Protein AF-A0A8S2Q345-F1 (afdb_monomer_lite)

Structure (mmCIF, N/CA/C/O backbone):
data_AF-A0A8S2Q345-F1
#
_entry.id   AF-A0A8S2Q345-F1
#
loop_
_atom_site.group_PDB
_atom_site.id
_atom_site.type_symbol
_atom_site.label_atom_id
_atom_site.label_alt_id
_atom_site.label_comp_id
_atom_site.label_asym_id
_atom_site.label_entity_id
_atom_site.label_seq_id
_atom_site.pdbx_PDB_ins_code
_atom_site.Cartn_x
_atom_site.Cartn_y
_atom_site.Cartn_z
_atom_site.occupancy
_atom_site.B_iso_or_equiv
_atom_site.auth_seq_id
_atom_site.auth_comp_id
_atom_site.auth_asym_id
_atom_site.auth_atom_id
_atom_site.pdbx_PDB_model_num
ATOM 1 N N . MET A 1 1 ? 18.196 3.089 -25.393 1.00 48.41 1 MET A N 1
ATOM 2 C CA . MET A 1 1 ? 18.428 4.141 -24.377 1.00 48.41 1 MET A CA 1
ATOM 3 C C . MET A 1 1 ? 17.079 4.518 -23.788 1.00 48.41 1 MET A C 1
ATOM 5 O O . MET A 1 1 ? 16.189 4.825 -24.569 1.00 48.41 1 MET A O 1
ATOM 9 N N . SER A 1 2 ? 16.889 4.420 -22.468 1.00 67.75 2 SER A N 1
ATOM 10 C CA . SER A 1 2 ? 15.660 4.901 -21.815 1.00 67.75 2 SER A CA 1
ATOM 11 C C . SER A 1 2 ? 15.593 6.424 -21.907 1.00 67.75 2 SER A C 1
ATOM 13 O O . SER A 1 2 ? 16.617 7.085 -21.716 1.00 67.75 2 SER A O 1
ATOM 15 N N . SER A 1 3 ? 14.420 6.986 -22.181 1.00 83.62 3 SER A N 1
ATOM 16 C CA . SER A 1 3 ? 14.231 8.439 -22.203 1.00 83.62 3 SER A CA 1
ATOM 17 C C . SER A 1 3 ? 14.376 9.041 -20.796 1.00 83.62 3 SER A C 1
ATOM 19 O O . SER A 1 3 ? 14.267 8.339 -19.788 1.00 83.62 3 SER A O 1
ATOM 21 N N . SER A 1 4 ? 14.610 10.351 -20.690 1.00 86.94 4 SER A N 1
ATOM 22 C CA . SER A 1 4 ? 14.642 11.038 -19.387 1.00 86.94 4 SER A CA 1
ATOM 23 C C . SER A 1 4 ? 13.317 10.888 -18.623 1.00 86.94 4 SER A C 1
ATOM 25 O O . SER A 1 4 ? 13.321 10.725 -17.402 1.00 86.94 4 SER A O 1
ATOM 27 N N . SER A 1 5 ? 12.188 10.858 -19.339 1.00 88.50 5 SER A N 1
ATOM 28 C CA . SER A 1 5 ? 10.863 10.569 -18.783 1.00 88.50 5 SER A CA 1
ATOM 29 C C . SER A 1 5 ? 10.757 9.164 -18.193 1.00 88.50 5 SER A C 1
ATOM 31 O O . SER A 1 5 ? 10.197 9.015 -17.108 1.00 88.50 5 SER A O 1
ATOM 33 N N . ASP A 1 6 ? 11.344 8.155 -18.841 1.00 90.44 6 ASP A N 1
ATOM 34 C CA . ASP A 1 6 ? 11.311 6.766 -18.363 1.00 90.44 6 ASP A CA 1
ATOM 35 C C . ASP A 1 6 ? 12.030 6.626 -17.014 1.00 90.44 6 ASP A C 1
ATOM 37 O O . ASP A 1 6 ? 11.529 6.004 -16.074 1.00 90.44 6 ASP A O 1
ATOM 41 N N . VAL A 1 7 ? 13.193 7.272 -16.888 1.00 92.00 7 VAL A N 1
ATOM 42 C CA . VAL A 1 7 ? 13.970 7.294 -15.640 1.00 92.00 7 VAL A CA 1
ATOM 43 C C . VAL A 1 7 ? 13.204 8.016 -14.529 1.00 92.00 7 VAL A C 1
ATOM 45 O O . VAL A 1 7 ? 13.200 7.560 -13.383 1.00 92.00 7 VAL A O 1
ATOM 48 N N . ASN A 1 8 ? 12.526 9.119 -14.851 1.00 94.56 8 ASN A N 1
ATOM 49 C CA . ASN A 1 8 ? 11.729 9.872 -13.883 1.00 94.56 8 ASN A CA 1
ATOM 50 C C . ASN A 1 8 ? 10.511 9.075 -13.395 1.00 94.56 8 ASN A C 1
ATOM 52 O O . ASN A 1 8 ? 10.269 9.031 -12.189 1.00 94.56 8 ASN A O 1
ATOM 56 N N . LEU A 1 9 ? 9.792 8.394 -14.294 1.00 94.50 9 LEU A N 1
ATOM 57 C CA . LEU A 1 9 ? 8.669 7.516 -13.943 1.00 94.50 9 LEU A CA 1
ATOM 58 C C . LEU A 1 9 ? 9.113 6.369 -13.033 1.00 94.50 9 LEU A C 1
ATOM 60 O O . LEU A 1 9 ? 8.458 6.089 -12.030 1.00 94.50 9 LEU A O 1
ATOM 64 N N . MET A 1 10 ? 10.253 5.743 -13.334 1.00 94.12 10 MET A N 1
ATOM 65 C CA . MET A 1 10 ? 10.807 4.666 -12.512 1.00 94.12 10 MET A CA 1
ATOM 66 C C . MET A 1 10 ? 11.173 5.145 -11.100 1.00 94.12 10 MET A C 1
ATOM 68 O O . MET A 1 10 ? 10.832 4.488 -10.113 1.00 94.12 10 MET A O 1
ATOM 72 N N . LYS A 1 11 ? 11.825 6.310 -10.983 1.00 95.00 11 LYS A N 1
ATOM 73 C CA . LYS A 1 11 ? 12.143 6.922 -9.683 1.00 95.00 11 LYS A CA 1
ATOM 74 C C . LYS A 1 11 ? 10.876 7.287 -8.914 1.00 95.00 11 LYS A C 1
ATOM 76 O O . LYS A 1 11 ? 10.771 6.950 -7.739 1.00 95.00 11 LYS A O 1
ATOM 81 N N . ALA A 1 12 ? 9.905 7.918 -9.572 1.00 96.50 12 ALA A N 1
ATOM 82 C CA . ALA A 1 12 ? 8.632 8.282 -8.959 1.00 96.50 12 ALA A CA 1
ATOM 83 C C . ALA A 1 12 ? 7.881 7.044 -8.443 1.00 96.50 12 ALA A C 1
ATOM 85 O O . ALA A 1 12 ? 7.447 7.029 -7.294 1.00 96.50 12 ALA A O 1
ATOM 86 N N . HIS A 1 13 ? 7.810 5.977 -9.245 1.00 95.25 13 HIS A N 1
ATOM 87 C CA . HIS A 1 13 ? 7.248 4.689 -8.842 1.00 95.25 13 HIS A CA 1
ATOM 88 C C . HIS A 1 13 ? 7.910 4.147 -7.565 1.00 95.25 13 HIS A C 1
ATOM 90 O O . HIS A 1 13 ? 7.219 3.796 -6.608 1.00 95.25 13 HIS A O 1
ATOM 96 N N . GLY A 1 14 ? 9.246 4.094 -7.534 1.00 94.19 14 GLY A N 1
ATOM 97 C CA . GLY A 1 14 ? 9.996 3.614 -6.372 1.00 94.19 14 GLY A CA 1
ATOM 98 C C . GLY A 1 14 ? 9.739 4.453 -5.119 1.00 94.19 14 GLY A C 1
ATOM 99 O O . GLY A 1 14 ? 9.404 3.903 -4.069 1.00 94.19 14 GLY A O 1
ATOM 100 N N . SER A 1 15 ? 9.824 5.779 -5.240 1.00 97.06 15 SER A N 1
ATOM 101 C CA . SER A 1 15 ? 9.627 6.714 -4.128 1.00 97.06 15 SER A CA 1
ATOM 102 C C . SER A 1 15 ? 8.214 6.650 -3.551 1.00 97.06 15 SER A C 1
ATOM 104 O O . SER A 1 15 ? 8.055 6.565 -2.332 1.00 97.06 15 SER A O 1
ATOM 106 N N . ILE A 1 16 ? 7.185 6.633 -4.407 1.00 97.00 16 ILE A N 1
ATOM 107 C CA . ILE A 1 16 ? 5.788 6.532 -3.963 1.00 97.00 16 ILE A CA 1
ATOM 108 C C . ILE A 1 16 ? 5.563 5.204 -3.237 1.00 97.00 16 ILE A C 1
ATOM 110 O O . ILE A 1 16 ? 4.920 5.189 -2.190 1.00 97.00 16 ILE A O 1
ATOM 114 N N . MET A 1 17 ? 6.128 4.100 -3.729 1.00 95.38 17 MET A N 1
ATOM 115 C CA . MET A 1 17 ? 5.973 2.787 -3.096 1.00 95.38 17 MET A CA 1
ATOM 116 C C . MET A 1 17 ? 6.628 2.723 -1.717 1.00 95.38 17 MET A C 1
ATOM 118 O O . MET A 1 17 ? 6.009 2.222 -0.781 1.00 95.38 17 MET A O 1
ATOM 122 N N . ILE A 1 18 ? 7.830 3.283 -1.554 1.00 95.81 18 ILE A N 1
ATOM 123 C CA . ILE A 1 18 ? 8.497 3.356 -0.245 1.00 95.81 18 ILE A CA 1
ATOM 124 C C . ILE A 1 18 ? 7.685 4.226 0.722 1.00 95.81 18 ILE A C 1
ATOM 126 O O . ILE A 1 18 ? 7.397 3.796 1.838 1.00 95.81 18 ILE A O 1
ATOM 130 N N . MET A 1 19 ? 7.268 5.419 0.291 1.00 96.75 19 MET A N 1
ATOM 131 C CA . MET A 1 19 ? 6.484 6.339 1.120 1.00 96.75 19 MET A CA 1
ATOM 132 C C . MET A 1 19 ? 5.151 5.721 1.559 1.00 96.75 19 MET A C 1
ATOM 134 O O . MET A 1 19 ? 4.782 5.800 2.731 1.00 96.75 19 MET A O 1
ATOM 138 N N . SER A 1 20 ? 4.449 5.072 0.632 1.00 95.50 20 SER A N 1
ATOM 139 C CA . SER A 1 20 ? 3.155 4.445 0.904 1.00 95.50 20 SER A CA 1
ATOM 140 C C . SER A 1 20 ? 3.302 3.266 1.849 1.00 95.50 2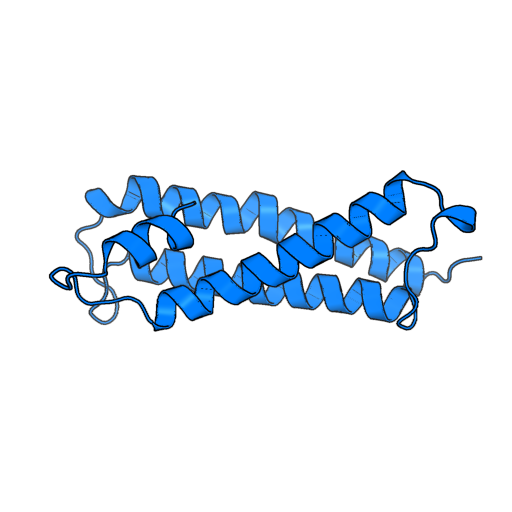0 SER A C 1
ATOM 142 O O . SER A 1 20 ? 2.561 3.157 2.820 1.00 95.50 20 SER A O 1
ATOM 144 N N . TRP A 1 21 ? 4.265 2.385 1.587 1.00 91.25 21 TRP A N 1
ATOM 145 C CA . TRP A 1 21 ? 4.325 1.104 2.273 1.00 91.25 21 TRP A CA 1
ATOM 146 C C . TRP A 1 21 ? 5.109 1.170 3.582 1.00 91.25 21 TRP A C 1
ATOM 148 O O . TRP A 1 21 ? 4.610 0.749 4.621 1.00 91.25 21 TRP A O 1
ATOM 158 N N . ILE A 1 22 ? 6.309 1.750 3.562 1.00 93.56 22 ILE A N 1
ATOM 159 C CA . ILE A 1 22 ? 7.140 1.865 4.764 1.00 93.56 22 ILE A CA 1
ATOM 160 C C . ILE A 1 22 ? 6.661 3.020 5.644 1.00 93.56 22 ILE A C 1
ATOM 162 O O . ILE A 1 22 ? 6.636 2.874 6.862 1.00 93.56 22 ILE A O 1
ATOM 166 N N . GLY A 1 23 ? 6.244 4.140 5.050 1.00 94.19 23 GLY A N 1
ATOM 167 C CA . GLY A 1 23 ? 5.765 5.306 5.792 1.00 94.19 23 GLY A CA 1
ATOM 168 C C . GLY A 1 23 ? 4.312 5.165 6.246 1.00 94.19 23 GLY A C 1
ATOM 169 O O . GLY A 1 23 ? 4.025 4.935 7.424 1.00 94.19 23 GLY A O 1
ATOM 170 N N . LEU A 1 24 ? 3.378 5.332 5.311 1.00 95.75 24 LEU A N 1
ATOM 171 C CA . LEU A 1 24 ? 1.956 5.501 5.627 1.00 95.75 24 LEU A CA 1
ATOM 172 C C . LEU A 1 24 ? 1.294 4.216 6.140 1.00 95.75 24 LEU A C 1
ATOM 174 O O . LEU A 1 24 ? 0.587 4.266 7.150 1.00 95.75 24 LEU A O 1
ATOM 178 N N . ALA A 1 25 ? 1.539 3.067 5.501 1.00 94.62 25 ALA A N 1
ATOM 179 C CA . ALA A 1 25 ? 0.931 1.802 5.912 1.00 94.62 25 ALA A CA 1
ATOM 180 C C . ALA A 1 25 ? 1.418 1.375 7.306 1.00 94.62 25 ALA A C 1
ATOM 182 O O . ALA A 1 25 ? 0.597 1.104 8.183 1.00 94.62 25 ALA A O 1
ATOM 183 N N . SER A 1 26 ? 2.731 1.419 7.562 1.00 94.81 26 SER A N 1
ATOM 184 C CA . SER A 1 26 ? 3.291 1.158 8.898 1.00 94.81 26 SER A CA 1
ATOM 185 C C . SER A 1 26 ? 2.676 2.069 9.959 1.00 94.81 26 SER A C 1
ATOM 187 O O . SER A 1 26 ? 2.242 1.596 11.010 1.00 94.81 26 SER A O 1
ATOM 189 N N . THR A 1 27 ? 2.568 3.369 9.665 1.00 94.19 27 THR A N 1
ATOM 190 C CA . THR A 1 27 ? 1.971 4.347 10.584 1.00 94.19 27 THR A CA 1
ATOM 191 C C . THR A 1 27 ? 0.513 4.009 10.887 1.00 94.19 27 THR A C 1
ATOM 193 O O . THR A 1 27 ? 0.111 3.993 12.050 1.00 94.19 27 THR A O 1
ATOM 196 N N . GLY A 1 28 ? -0.288 3.678 9.871 1.00 92.75 28 GLY A N 1
ATOM 197 C CA . GLY A 1 28 ? -1.687 3.314 10.075 1.00 92.75 28 GLY A CA 1
ATOM 198 C C . GLY A 1 28 ? -1.872 2.000 10.847 1.00 92.75 28 GLY A C 1
ATOM 199 O O . GLY A 1 28 ? -2.813 1.899 11.637 1.00 92.75 28 GLY A O 1
ATOM 200 N N . ILE A 1 29 ? -0.973 1.021 10.691 1.00 92.12 29 ILE A N 1
ATOM 201 C CA . ILE A 1 29 ? -0.985 -0.232 11.470 1.00 92.12 29 ILE A CA 1
ATOM 202 C C . ILE A 1 29 ? -0.629 0.038 12.939 1.00 92.12 29 ILE A C 1
ATOM 204 O O . ILE A 1 29 ? -1.339 -0.414 13.841 1.00 92.12 29 ILE A O 1
ATOM 208 N N . ILE A 1 30 ? 0.432 0.811 13.197 1.00 91.94 30 ILE A N 1
ATOM 209 C CA . ILE A 1 30 ? 0.840 1.219 14.552 1.00 91.94 30 ILE A CA 1
ATOM 210 C C . ILE A 1 30 ? -0.298 1.993 15.231 1.00 91.94 30 ILE A C 1
ATOM 212 O O . ILE A 1 30 ? -0.651 1.693 16.373 1.00 91.94 30 ILE A O 1
ATOM 216 N N . MET A 1 31 ? -0.937 2.919 14.509 1.00 88.94 31 MET A N 1
ATOM 217 C CA . MET A 1 31 ? -2.103 3.668 14.985 1.00 88.94 31 MET A CA 1
ATOM 218 C C . MET A 1 31 ? -3.228 2.724 15.439 1.00 88.94 31 MET A C 1
ATOM 220 O O . MET A 1 31 ? -3.691 2.807 16.577 1.00 88.94 31 MET A O 1
ATOM 224 N N . ALA A 1 32 ? -3.629 1.769 14.595 1.00 87.88 32 ALA A N 1
ATOM 225 C CA . ALA A 1 32 ? -4.685 0.812 14.931 1.00 87.88 32 ALA A CA 1
ATOM 226 C C . ALA A 1 32 ? -4.331 -0.105 16.112 1.00 87.88 32 ALA A C 1
ATOM 228 O O . ALA A 1 32 ? -5.227 -0.559 16.830 1.00 87.88 32 ALA A O 1
ATOM 229 N N . ARG A 1 33 ? -3.041 -0.384 16.328 1.00 87.81 33 ARG A N 1
ATOM 230 C CA . ARG A 1 33 ? -2.580 -1.265 17.403 1.00 87.81 33 ARG A CA 1
ATOM 231 C C . ARG A 1 33 ? -2.525 -0.568 18.757 1.00 87.81 33 ARG A C 1
ATOM 233 O O . ARG A 1 33 ? -3.028 -1.125 19.727 1.00 87.81 33 ARG A O 1
ATOM 240 N N . TYR A 1 34 ? -1.928 0.619 18.820 1.00 87.62 34 TYR A N 1
ATOM 241 C CA . TYR A 1 34 ? -1.626 1.283 20.093 1.00 87.62 34 TYR A CA 1
ATOM 242 C C . TYR A 1 34 ? -2.641 2.364 20.465 1.00 87.62 34 TYR A C 1
ATOM 244 O O . TYR A 1 34 ? -2.993 2.499 21.633 1.00 87.62 34 TYR A O 1
ATOM 252 N N . PHE A 1 35 ? -3.184 3.092 19.488 1.00 82.44 35 PHE A N 1
ATOM 253 C CA . PHE A 1 35 ? -4.081 4.218 19.767 1.00 82.44 35 PHE A CA 1
ATOM 254 C C . PHE A 1 35 ? -5.541 3.797 19.930 1.00 82.44 35 PHE A C 1
ATOM 256 O O . PHE A 1 35 ? -6.364 4.567 20.427 1.00 82.44 35 PHE A O 1
ATOM 263 N N . ARG A 1 36 ? -5.869 2.546 19.584 1.00 78.62 36 ARG A N 1
ATOM 264 C CA . ARG A 1 36 ? -7.210 1.979 19.764 1.00 78.62 36 ARG A CA 1
ATOM 265 C C . ARG A 1 36 ? -7.681 1.980 21.221 1.00 78.62 36 ARG A C 1
ATOM 267 O O . ARG A 1 36 ? -8.885 2.088 21.446 1.00 78.62 36 ARG A O 1
ATOM 274 N N . GLN A 1 37 ? -6.764 1.828 22.177 1.00 74.94 37 GLN A N 1
ATOM 275 C CA . GLN A 1 37 ? -7.077 1.751 23.610 1.00 74.94 37 GLN A CA 1
ATOM 276 C C . GLN A 1 37 ? -6.931 3.092 24.338 1.00 74.94 37 GLN A C 1
ATOM 278 O O . GLN A 1 37 ? -7.567 3.284 25.363 1.00 74.94 37 GLN A O 1
ATOM 283 N N . THR A 1 38 ? -6.130 4.019 23.809 1.00 73.56 38 THR A N 1
ATOM 284 C CA . THR A 1 38 ? -5.804 5.295 24.472 1.00 73.56 38 THR A CA 1
ATOM 285 C C . THR A 1 38 ? -6.639 6.475 23.983 1.00 73.56 38 THR A C 1
ATOM 287 O O . THR A 1 38 ? -6.617 7.547 24.581 1.00 73.56 38 THR A O 1
ATOM 290 N N . THR A 1 39 ? -7.368 6.307 22.880 1.00 71.19 39 THR A N 1
ATOM 291 C CA . THR A 1 39 ? -8.098 7.404 22.248 1.00 71.19 39 THR A CA 1
ATOM 292 C C . THR A 1 39 ? -9.567 7.405 22.658 1.00 71.19 39 THR A C 1
ATOM 294 O O . THR A 1 39 ? -10.369 6.645 22.112 1.00 71.19 39 THR A O 1
ATOM 297 N N . GLU A 1 40 ? -9.923 8.301 23.577 1.00 73.81 40 GLU A N 1
ATOM 298 C CA . GLU A 1 40 ? 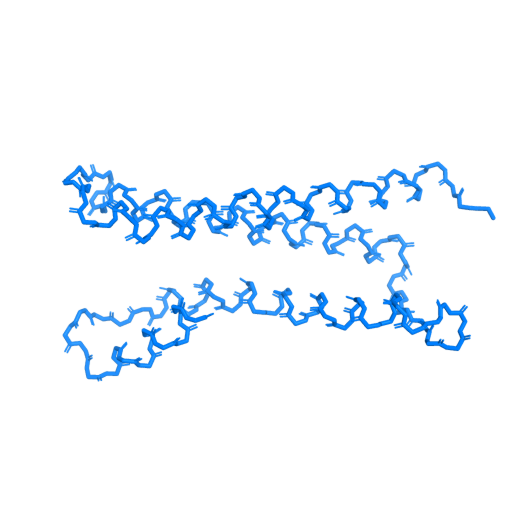-11.313 8.543 24.003 1.00 73.81 40 GLU A CA 1
ATOM 299 C C . GLU A 1 40 ? -12.027 9.610 23.159 1.00 73.81 40 GLU A C 1
ATOM 301 O O . GLU A 1 40 ? -13.252 9.708 23.166 1.00 73.81 40 GLU A O 1
ATOM 306 N N . ARG A 1 41 ? -11.268 10.411 22.399 1.00 76.50 41 ARG A N 1
ATOM 307 C CA . ARG A 1 41 ? -11.828 11.463 21.545 1.00 76.50 41 ARG A CA 1
ATOM 308 C C . ARG A 1 41 ? -12.490 10.873 20.301 1.00 76.50 41 ARG A C 1
ATOM 310 O O . ARG A 1 41 ? -11.902 10.039 19.608 1.00 76.50 41 ARG A O 1
ATOM 317 N N . ASN A 1 42 ? -13.673 11.389 19.981 1.00 80.06 42 ASN A N 1
ATOM 318 C CA . ASN A 1 42 ? -14.399 11.068 18.757 1.00 80.06 42 ASN A CA 1
ATOM 319 C C . ASN A 1 42 ? -14.330 12.240 17.772 1.00 80.06 42 ASN A C 1
ATOM 321 O O . ASN A 1 42 ? -14.374 13.402 18.172 1.00 80.06 42 ASN A O 1
ATOM 325 N N . VAL A 1 43 ? -14.248 11.931 16.481 1.00 76.94 43 VAL A N 1
ATOM 326 C CA . VAL A 1 43 ? -14.351 12.888 15.375 1.00 76.94 43 VAL A CA 1
ATOM 327 C C . VAL A 1 43 ? -15.434 12.380 14.436 1.00 76.94 43 VAL A C 1
ATOM 329 O O . VAL A 1 43 ? -15.382 11.234 13.998 1.00 76.94 43 VAL A O 1
ATOM 332 N N . CYS A 1 44 ? -16.432 13.219 14.150 1.00 75.69 44 CYS A N 1
ATOM 333 C CA . CYS A 1 44 ? -17.571 12.868 13.290 1.00 75.69 44 CYS A CA 1
ATOM 334 C C . CYS A 1 44 ? -18.302 11.575 13.719 1.00 75.69 44 CYS A C 1
ATOM 336 O O . CYS A 1 44 ? -18.706 10.785 12.873 1.00 75.69 44 CYS A O 1
ATOM 338 N N . GLY A 1 45 ? -18.444 11.343 15.030 1.00 77.88 45 GLY A N 1
ATOM 339 C CA . GLY A 1 45 ? -19.128 10.162 15.579 1.00 77.88 45 GLY A CA 1
ATOM 340 C C . GLY A 1 45 ? -18.292 8.878 15.608 1.00 77.88 45 GLY A C 1
ATOM 341 O O . GLY A 1 45 ? -18.733 7.884 16.175 1.00 77.88 45 GLY A O 1
ATOM 342 N N . GLU A 1 46 ? -17.069 8.903 15.074 1.00 80.88 46 GLU A N 1
ATOM 343 C CA . GLU A 1 46 ? -16.145 7.769 15.071 1.00 80.88 46 GLU A CA 1
ATOM 344 C C . GLU A 1 46 ? -14.968 8.008 16.015 1.00 80.88 46 GLU A C 1
ATOM 346 O O . GLU A 1 46 ? -14.544 9.146 16.232 1.00 80.88 46 GLU A O 1
ATOM 351 N N . LYS A 1 47 ? -14.379 6.933 16.547 1.00 85.31 47 LYS A N 1
ATOM 352 C CA . LYS A 1 47 ? -13.162 7.049 17.365 1.00 85.31 47 LYS A CA 1
ATOM 353 C C . LYS A 1 47 ? -12.043 7.676 16.533 1.00 85.31 47 LYS A C 1
ATOM 355 O O . LYS A 1 47 ? -11.785 7.231 15.415 1.00 85.31 47 LYS A O 1
ATOM 360 N N . LEU A 1 48 ? -11.332 8.662 17.081 1.00 87.75 48 LEU A N 1
ATOM 361 C CA . LEU A 1 48 ? -10.298 9.417 16.359 1.00 87.75 48 LEU A CA 1
ATOM 362 C C . LEU A 1 48 ? -9.229 8.497 15.734 1.00 87.75 48 LEU A C 1
ATOM 364 O O . LEU A 1 48 ? -8.876 8.683 14.570 1.00 87.75 48 LEU A O 1
ATOM 368 N N . TRP A 1 49 ? -8.784 7.448 16.439 1.00 88.44 49 TRP A N 1
ATOM 369 C CA . TRP A 1 49 ? -7.838 6.466 15.883 1.00 88.44 49 TRP A CA 1
ATOM 370 C C . TRP A 1 49 ? -8.386 5.764 14.629 1.00 88.44 49 TRP A C 1
ATOM 372 O O . TRP A 1 49 ? -7.631 5.483 13.701 1.00 88.44 49 TRP A O 1
ATOM 382 N N . PHE A 1 50 ? -9.695 5.489 14.591 1.00 88.19 50 PHE A N 1
ATOM 383 C CA . PHE A 1 50 ? -10.354 4.789 13.491 1.00 88.19 50 PHE A CA 1
ATOM 384 C C . PHE A 1 50 ? -10.497 5.705 12.275 1.00 88.19 50 PHE A C 1
ATOM 386 O O . PHE A 1 50 ? -10.213 5.282 11.155 1.00 88.19 50 PHE A O 1
ATOM 393 N N . ALA A 1 51 ? -10.840 6.977 12.498 1.00 89.69 51 ALA A N 1
ATOM 394 C CA . ALA A 1 51 ? -10.874 7.989 11.446 1.00 89.69 51 ALA A CA 1
ATOM 395 C C . ALA A 1 51 ? -9.494 8.172 10.787 1.00 89.69 51 ALA A C 1
ATOM 397 O O . ALA A 1 51 ? -9.387 8.100 9.561 1.00 89.69 51 ALA A O 1
ATOM 398 N N . PHE A 1 52 ? -8.432 8.323 11.589 1.00 90.50 52 PHE A N 1
ATOM 399 C CA . PHE A 1 52 ? -7.060 8.455 11.086 1.00 90.50 52 PHE A CA 1
ATOM 400 C C . PHE A 1 52 ? -6.549 7.187 10.403 1.00 90.50 52 PHE A C 1
ATOM 402 O O . PHE A 1 52 ? -5.965 7.272 9.326 1.00 90.50 52 PHE A O 1
ATOM 409 N N . HIS A 1 53 ? -6.791 6.010 10.986 1.00 92.44 53 HIS A N 1
ATOM 410 C CA . HIS A 1 53 ? -6.424 4.738 10.366 1.00 92.44 53 HIS A CA 1
ATOM 411 C C . HIS A 1 53 ? -7.075 4.589 8.987 1.00 92.44 53 HIS A C 1
ATOM 413 O O . HIS A 1 53 ? -6.381 4.308 8.013 1.00 92.44 53 HIS A O 1
ATOM 419 N N . ARG A 1 54 ? -8.387 4.846 8.884 1.00 91.50 54 ARG A N 1
ATOM 420 C CA . ARG A 1 54 ? -9.116 4.785 7.612 1.00 91.50 54 ARG A CA 1
ATOM 421 C C . ARG A 1 54 ? -8.552 5.774 6.596 1.00 91.50 54 ARG A C 1
ATOM 423 O O . ARG A 1 54 ? -8.318 5.388 5.460 1.00 91.50 54 ARG A O 1
ATOM 430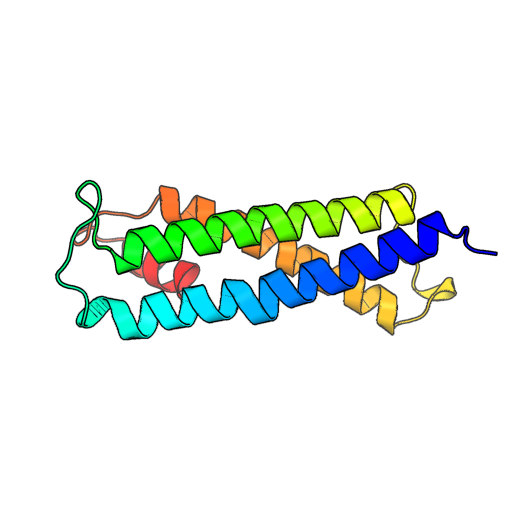 N N . PHE A 1 55 ? -8.296 7.018 7.000 1.00 93.19 55 PHE A N 1
ATOM 431 C CA . PHE A 1 55 ? -7.698 8.024 6.120 1.00 93.19 55 PHE A CA 1
ATOM 432 C C . PHE A 1 55 ? -6.333 7.577 5.574 1.00 93.19 55 PHE A C 1
ATOM 434 O O . PHE A 1 55 ? -6.124 7.589 4.361 1.00 93.19 55 PHE A O 1
ATOM 441 N N . LEU A 1 56 ? -5.432 7.125 6.453 1.00 95.00 56 LEU A N 1
ATOM 442 C CA . LEU A 1 56 ? -4.101 6.659 6.062 1.00 95.00 56 LEU A CA 1
ATOM 443 C C . LEU A 1 56 ? -4.175 5.445 5.130 1.00 95.00 56 LEU A C 1
ATOM 445 O O . LEU A 1 56 ? -3.493 5.428 4.111 1.00 95.00 56 LEU A O 1
ATOM 449 N N . MET A 1 57 ? -5.021 4.457 5.433 1.00 95.25 57 MET A N 1
ATOM 450 C CA . MET A 1 57 ? -5.162 3.255 4.603 1.00 95.25 57 MET A CA 1
ATOM 451 C C . MET A 1 57 ? -5.766 3.562 3.229 1.00 95.25 57 MET A C 1
ATOM 453 O O . MET A 1 57 ? -5.287 3.037 2.227 1.00 95.25 57 MET A O 1
ATOM 457 N N . THR A 1 58 ? -6.748 4.463 3.144 1.00 94.44 58 THR A N 1
ATOM 458 C CA . THR A 1 58 ? -7.279 4.923 1.851 1.00 94.44 58 THR A CA 1
ATOM 459 C C . THR A 1 58 ? -6.201 5.627 1.025 1.00 94.44 58 THR A C 1
ATOM 461 O O . THR A 1 58 ? -6.087 5.381 -0.176 1.00 94.44 58 THR A O 1
ATOM 464 N N . LEU A 1 59 ? -5.369 6.459 1.661 1.00 96.25 59 LEU A N 1
ATOM 465 C CA . LEU A 1 59 ? -4.259 7.127 0.983 1.00 96.25 59 LEU A CA 1
ATOM 466 C C . LEU A 1 59 ? -3.207 6.124 0.484 1.00 96.25 59 LEU A C 1
ATOM 468 O O . LEU A 1 59 ? -2.731 6.256 -0.641 1.00 96.25 59 LEU A O 1
ATOM 472 N N . VAL A 1 60 ? -2.888 5.092 1.273 1.00 96.81 60 VAL A N 1
ATOM 473 C CA . VAL A 1 60 ? -1.991 3.996 0.863 1.00 96.81 60 VAL A CA 1
ATOM 474 C C . VAL A 1 60 ? -2.511 3.307 -0.394 1.00 96.81 60 VAL A C 1
ATOM 476 O O . VAL A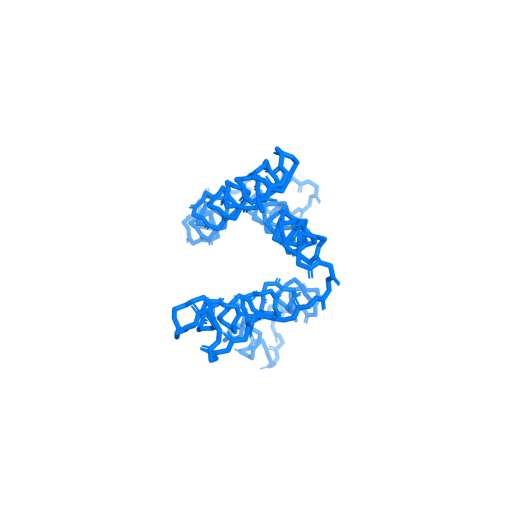 1 60 ? -1.755 3.150 -1.348 1.00 96.81 60 VAL A O 1
ATOM 479 N N . VAL A 1 61 ? -3.794 2.934 -0.429 1.00 96.31 61 VAL A N 1
ATOM 480 C CA . VAL A 1 61 ? -4.405 2.264 -1.590 1.00 96.31 61 VAL A CA 1
ATOM 481 C C . VAL A 1 61 ? -4.278 3.133 -2.836 1.00 96.31 61 VAL A C 1
ATOM 483 O O . VAL A 1 61 ? -3.820 2.659 -3.875 1.00 96.31 61 VAL A O 1
ATOM 486 N N . PHE A 1 62 ? -4.622 4.417 -2.724 1.00 97.12 62 PHE A N 1
ATOM 487 C CA . PHE A 1 62 ? -4.524 5.357 -3.836 1.00 97.12 62 PHE A CA 1
ATOM 488 C C . PHE A 1 62 ? -3.089 5.475 -4.368 1.00 97.12 62 PHE A C 1
ATOM 490 O O . PHE A 1 62 ? -2.860 5.364 -5.571 1.00 97.12 62 PHE A O 1
ATOM 497 N N . LEU A 1 63 ? -2.110 5.654 -3.480 1.00 97.12 63 LEU A N 1
ATOM 498 C CA . LEU A 1 63 ? -0.714 5.817 -3.875 1.00 97.12 63 LEU A CA 1
ATOM 499 C C . LEU A 1 63 ? -0.103 4.530 -4.447 1.00 97.12 63 LEU A C 1
ATOM 501 O O . LEU A 1 63 ? 0.676 4.600 -5.396 1.00 97.12 63 LEU A O 1
ATOM 505 N N . VAL A 1 64 ? -0.477 3.356 -3.926 1.00 96.44 64 VAL A N 1
ATOM 506 C CA . VAL A 1 64 ? -0.062 2.057 -4.481 1.00 96.44 64 VAL A CA 1
ATOM 507 C C . VAL A 1 64 ? -0.612 1.874 -5.895 1.00 96.44 64 VAL A C 1
ATOM 509 O O . VAL A 1 64 ? 0.142 1.490 -6.789 1.00 96.44 64 VAL A O 1
ATOM 512 N N . LEU A 1 65 ? -1.886 2.202 -6.134 1.00 96.50 65 LEU A N 1
ATOM 513 C CA . LEU A 1 65 ? -2.483 2.152 -7.473 1.00 96.50 65 LEU A CA 1
ATOM 514 C C . LEU A 1 65 ? -1.834 3.159 -8.430 1.00 96.50 65 LEU A C 1
ATOM 516 O O . LEU A 1 65 ? -1.552 2.815 -9.576 1.00 96.50 65 LEU A O 1
ATOM 520 N N . LEU A 1 66 ? -1.530 4.371 -7.959 1.00 96.94 66 LEU A N 1
ATOM 521 C CA . LEU A 1 66 ? -0.830 5.386 -8.748 1.00 96.94 66 LEU A CA 1
ATOM 522 C C . LEU A 1 66 ? 0.584 4.931 -9.135 1.00 96.94 66 LEU A C 1
ATOM 524 O O . LEU A 1 66 ? 0.981 5.033 -10.295 1.00 96.94 66 LEU A O 1
ATOM 528 N N . ALA A 1 67 ? 1.341 4.379 -8.186 1.00 95.81 67 ALA A N 1
ATOM 529 C CA . ALA A 1 67 ? 2.660 3.835 -8.475 1.00 95.81 67 ALA A CA 1
ATOM 530 C C . ALA A 1 67 ? 2.578 2.640 -9.432 1.00 95.81 67 ALA A C 1
ATOM 532 O O . ALA A 1 67 ? 3.413 2.512 -10.329 1.00 95.81 67 ALA A O 1
ATOM 533 N N . PHE A 1 68 ? 1.578 1.771 -9.274 1.00 94.81 68 PHE A N 1
ATOM 534 C CA . PHE A 1 68 ? 1.344 0.665 -10.196 1.00 94.81 68 PHE A CA 1
ATOM 535 C C . PHE A 1 68 ? 1.014 1.163 -11.612 1.00 94.81 68 PHE A C 1
ATOM 537 O O . PHE A 1 68 ? 1.558 0.653 -12.588 1.00 94.81 68 PHE A O 1
ATOM 544 N N . LEU A 1 69 ? 0.229 2.234 -11.742 1.00 94.69 69 LEU A N 1
ATOM 545 C CA . LEU A 1 69 ? -0.027 2.874 -13.031 1.00 94.69 69 LEU A CA 1
ATOM 546 C C . LEU A 1 69 ? 1.263 3.400 -13.679 1.00 94.69 69 LEU A C 1
ATOM 548 O O . LEU A 1 69 ? 1.474 3.184 -14.869 1.00 94.69 69 LEU A O 1
ATOM 552 N N . PHE A 1 70 ? 2.159 4.034 -12.915 1.00 94.75 70 PHE A N 1
ATOM 553 C CA . PHE A 1 70 ? 3.425 4.547 -13.456 1.00 94.75 70 PHE A CA 1
ATOM 554 C C . PHE A 1 70 ? 4.291 3.446 -14.069 1.00 94.75 70 PHE A C 1
ATOM 556 O O . PHE A 1 70 ? 4.871 3.658 -15.134 1.00 94.75 70 PHE A O 1
ATOM 563 N N . ILE A 1 71 ? 4.360 2.265 -13.440 1.00 93.56 71 ILE A N 1
ATOM 564 C CA . ILE A 1 71 ? 5.145 1.156 -13.994 1.00 93.56 71 ILE A CA 1
ATOM 565 C C . ILE A 1 71 ? 4.461 0.521 -15.213 1.00 93.56 71 ILE A C 1
ATOM 567 O O . ILE A 1 71 ? 5.151 0.154 -16.159 1.00 93.56 71 ILE A O 1
ATOM 571 N N . LEU A 1 72 ? 3.125 0.464 -15.251 1.00 92.75 72 LEU A N 1
ATOM 572 C CA . LEU A 1 72 ? 2.387 0.006 -16.434 1.00 92.75 72 LEU A CA 1
ATOM 573 C C . LEU A 1 72 ? 2.605 0.929 -17.637 1.00 92.75 72 LEU A C 1
ATOM 575 O O . LEU A 1 72 ? 2.818 0.443 -18.747 1.00 92.75 72 LEU A O 1
ATOM 579 N N . VAL A 1 73 ? 2.597 2.247 -17.418 1.00 93.62 73 VAL A N 1
ATOM 580 C CA . VAL A 1 73 ? 2.894 3.239 -18.461 1.00 93.62 73 VAL A CA 1
ATOM 581 C C . VAL A 1 73 ? 4.341 3.104 -18.933 1.00 93.62 73 VAL A C 1
ATOM 583 O O . VAL A 1 73 ? 4.578 3.043 -20.138 1.00 93.62 73 VAL A O 1
ATOM 586 N N . LEU A 1 74 ? 5.296 2.982 -18.003 1.00 91.81 74 LEU A N 1
ATOM 587 C CA . LEU A 1 74 ? 6.715 2.796 -18.321 1.00 91.81 74 LEU A CA 1
ATOM 588 C C . LEU A 1 74 ? 6.954 1.554 -19.191 1.00 91.81 74 LEU A C 1
ATOM 590 O O . LEU A 1 74 ? 7.713 1.602 -20.156 1.00 91.81 74 LEU A O 1
ATOM 594 N N . LEU A 1 75 ? 6.289 0.446 -18.861 1.00 90.56 75 LEU A N 1
ATOM 595 C CA . LEU A 1 75 ? 6.397 -0.816 -19.591 1.00 90.56 75 LEU A CA 1
ATOM 596 C C . LEU A 1 75 ? 5.453 -0.896 -20.797 1.00 90.56 75 LEU A C 1
ATOM 598 O O . LEU A 1 75 ? 5.412 -1.929 -21.462 1.00 90.56 75 LEU A O 1
ATOM 602 N N . LYS A 1 76 ? 4.688 0.161 -21.103 1.00 91.06 76 LYS A N 1
ATOM 603 C CA . LYS A 1 76 ? 3.697 0.186 -22.195 1.00 91.06 76 LYS A CA 1
ATOM 604 C C . LYS A 1 76 ? 2.722 -1.001 -22.139 1.00 91.06 76 LYS A C 1
ATOM 606 O O . LYS A 1 76 ? 2.365 -1.569 -23.166 1.00 91.06 76 LYS A O 1
ATOM 611 N N . GLY A 1 77 ? 2.341 -1.411 -20.930 1.00 85.88 77 GLY A N 1
ATOM 612 C CA . GLY A 1 77 ? 1.473 -2.567 -20.691 1.00 85.88 77 GLY A CA 1
ATOM 613 C C . GLY A 1 77 ? 2.125 -3.938 -20.917 1.00 85.88 77 GLY A C 1
ATOM 614 O O . GLY A 1 77 ? 1.440 -4.949 -20.797 1.00 85.88 77 GLY A O 1
ATOM 615 N N . THR A 1 78 ? 3.423 -4.002 -21.223 1.00 90.44 78 THR A N 1
ATOM 616 C CA . THR A 1 78 ? 4.152 -5.274 -21.326 1.00 90.44 78 THR A CA 1
ATOM 617 C C . THR A 1 78 ? 4.525 -5.813 -19.949 1.00 90.44 78 THR A C 1
ATOM 619 O O . THR A 1 78 ? 4.692 -5.064 -18.984 1.00 90.44 78 THR A O 1
ATOM 622 N N . TRP A 1 79 ? 4.641 -7.136 -19.852 1.00 89.75 79 TRP A N 1
ATOM 623 C CA . TRP A 1 79 ? 5.077 -7.800 -18.630 1.00 89.75 79 TRP A CA 1
ATOM 624 C C . TRP A 1 79 ? 6.595 -8.008 -18.621 1.00 89.75 79 TRP A C 1
ATOM 626 O O . TRP A 1 79 ? 7.233 -8.095 -19.670 1.00 89.75 79 TRP A O 1
ATOM 636 N N . VAL A 1 80 ? 7.173 -8.108 -17.423 1.00 90.94 80 VAL A N 1
ATOM 637 C CA . VAL A 1 80 ? 8.580 -8.496 -17.250 1.00 90.94 80 VAL A CA 1
ATOM 638 C C . VAL A 1 80 ? 8.770 -9.928 -17.744 1.00 90.94 80 VAL A C 1
ATOM 640 O O . VAL A 1 80 ? 8.069 -10.832 -17.297 1.00 90.94 80 VAL A O 1
ATOM 643 N N . ASP A 1 81 ? 9.745 -10.147 -18.619 1.00 91.00 81 ASP A N 1
ATOM 644 C CA . ASP A 1 81 ? 10.058 -11.470 -19.156 1.00 91.00 81 ASP A CA 1
ATOM 645 C C . ASP A 1 81 ? 11.263 -12.095 -18.431 1.00 91.00 81 ASP A C 1
ATOM 647 O O . ASP A 1 81 ? 12.305 -11.462 -18.236 1.00 91.00 81 ASP A O 1
ATOM 651 N N . TRP A 1 82 ? 11.110 -13.357 -18.019 1.00 91.75 82 TRP A N 1
ATOM 652 C CA . TRP A 1 82 ? 12.122 -14.087 -17.251 1.00 91.75 82 TRP A CA 1
ATOM 653 C C . TRP A 1 82 ? 13.430 -14.290 -18.023 1.00 91.75 82 TRP A C 1
ATOM 655 O O . TRP A 1 82 ? 14.508 -14.136 -17.450 1.00 91.75 82 TRP A O 1
ATOM 665 N N . MET A 1 83 ? 13.347 -14.635 -19.310 1.00 91.94 83 MET A N 1
ATOM 666 C CA . MET A 1 83 ? 14.506 -14.985 -20.136 1.00 91.94 83 MET A CA 1
ATOM 667 C C . MET A 1 83 ? 15.367 -13.760 -20.452 1.00 91.94 83 MET A C 1
ATOM 669 O O . MET A 1 83 ? 16.590 -13.851 -20.500 1.00 91.94 83 MET A O 1
ATOM 673 N N . THR A 1 84 ? 14.730 -12.608 -20.651 1.00 90.69 84 THR A N 1
ATOM 674 C CA . THR A 1 84 ? 15.390 -11.369 -21.084 1.00 90.69 84 THR A CA 1
ATOM 675 C C . THR A 1 84 ? 15.817 -10.467 -19.928 1.00 90.69 84 THR A C 1
ATOM 677 O O . THR A 1 84 ? 16.847 -9.804 -20.022 1.00 90.69 84 THR A O 1
ATOM 680 N N . GLN A 1 85 ? 15.051 -10.424 -18.833 1.00 90.19 85 GLN A N 1
ATOM 681 C CA . GLN A 1 85 ? 15.283 -9.501 -17.709 1.00 90.19 85 GLN A CA 1
ATOM 682 C C . GLN A 1 85 ? 15.770 -10.228 -16.448 1.00 90.19 85 GLN A C 1
ATOM 684 O O . GLN A 1 85 ? 16.279 -9.603 -15.513 1.00 90.19 85 GLN A O 1
ATOM 689 N N . GLY A 1 86 ? 15.670 -11.557 -16.431 1.00 93.38 86 GLY A N 1
ATOM 690 C CA . GLY A 1 86 ? 16.170 -12.404 -15.364 1.00 93.38 86 GLY A CA 1
ATOM 691 C C . GLY A 1 86 ? 15.206 -12.570 -14.182 1.00 93.38 86 GLY A C 1
ATOM 692 O O . GLY A 1 86 ? 14.118 -11.988 -14.126 1.00 93.38 86 GLY A O 1
ATOM 693 N N . PRO A 1 87 ? 15.622 -13.357 -13.178 1.00 93.88 87 PRO A N 1
ATOM 694 C CA . PRO A 1 87 ? 14.732 -13.862 -12.137 1.00 93.88 87 PRO A CA 1
ATOM 695 C C . PRO A 1 87 ? 14.246 -12.796 -11.154 1.00 93.88 87 PRO A C 1
ATOM 697 O O . PRO A 1 87 ? 13.113 -12.839 -10.679 1.00 93.88 87 PRO A O 1
ATOM 700 N N . ARG A 1 88 ? 15.102 -11.820 -10.832 1.00 93.81 88 ARG A N 1
ATOM 701 C CA . ARG A 1 88 ? 14.818 -10.792 -9.820 1.00 93.81 88 ARG A CA 1
ATOM 702 C C . ARG A 1 88 ? 13.675 -9.847 -10.209 1.00 93.81 88 ARG A C 1
ATOM 704 O O . ARG A 1 88 ? 12.736 -9.740 -9.421 1.00 93.81 88 ARG A O 1
ATOM 711 N N . PRO A 1 89 ? 13.707 -9.157 -11.368 1.00 90.81 89 PRO A N 1
ATOM 712 C CA . PRO A 1 89 ? 12.608 -8.273 -11.755 1.00 90.81 89 PRO A CA 1
ATOM 713 C C . PRO A 1 89 ? 11.305 -9.045 -11.992 1.00 90.81 89 PRO A C 1
ATOM 715 O O . PRO A 1 89 ? 10.234 -8.514 -11.709 1.00 90.81 89 PRO A O 1
ATOM 718 N N . PHE A 1 90 ? 11.387 -10.305 -12.435 1.00 92.50 90 PHE A N 1
ATOM 719 C CA . PHE A 1 90 ? 10.218 -11.164 -12.617 1.00 92.50 90 PHE A CA 1
ATOM 720 C C . PHE A 1 90 ? 9.562 -11.547 -11.283 1.00 92.50 90 PHE A C 1
ATOM 722 O O . PHE A 1 90 ? 8.361 -11.371 -11.094 1.00 92.50 90 PHE A O 1
ATOM 729 N N . ALA A 1 91 ? 10.345 -12.006 -10.303 1.00 94.56 91 ALA A N 1
ATOM 730 C CA . ALA A 1 91 ? 9.823 -12.292 -8.966 1.00 94.56 91 ALA A CA 1
ATOM 731 C C . ALA A 1 91 ? 9.236 -11.031 -8.310 1.00 94.56 91 ALA A C 1
ATOM 733 O O . ALA A 1 91 ? 8.183 -11.070 -7.674 1.00 94.56 91 ALA A O 1
ATOM 734 N N . HIS A 1 92 ? 9.895 -9.889 -8.509 1.00 92.81 92 HIS A N 1
ATOM 735 C CA . HIS A 1 92 ? 9.432 -8.600 -8.020 1.00 92.81 92 HIS A CA 1
ATOM 736 C C . HIS A 1 92 ? 8.084 -8.177 -8.620 1.00 92.81 92 HIS A C 1
ATOM 738 O O . HIS A 1 92 ? 7.231 -7.674 -7.887 1.00 92.81 92 HIS A O 1
ATOM 744 N N . SER A 1 93 ? 7.872 -8.383 -9.925 1.00 92.94 93 SER A N 1
ATOM 745 C CA . SER A 1 93 ? 6.612 -8.036 -10.587 1.00 92.94 93 SER A CA 1
ATOM 746 C C . SER A 1 93 ? 5.455 -8.913 -10.096 1.00 92.94 93 SER A C 1
ATOM 748 O O . SER A 1 93 ? 4.390 -8.382 -9.779 1.00 92.94 93 SER A O 1
ATOM 750 N N . ILE A 1 94 ? 5.685 -10.219 -9.914 1.00 94.38 94 ILE A N 1
ATOM 751 C CA . ILE A 1 94 ? 4.704 -11.148 -9.327 1.00 94.38 94 ILE A CA 1
ATOM 752 C C . ILE A 1 94 ? 4.346 -10.733 -7.899 1.00 94.38 94 ILE A C 1
ATOM 754 O O . ILE A 1 94 ? 3.170 -10.584 -7.569 1.00 94.38 94 ILE A O 1
ATOM 758 N N . MET A 1 95 ? 5.352 -10.499 -7.052 1.00 93.94 95 MET A N 1
ATOM 759 C CA . MET A 1 95 ? 5.141 -10.092 -5.662 1.00 93.94 95 MET A CA 1
ATOM 760 C C . MET A 1 95 ? 4.284 -8.820 -5.585 1.00 93.94 95 MET A C 1
ATOM 762 O O . MET A 1 95 ? 3.353 -8.745 -4.784 1.00 93.94 95 MET A O 1
ATOM 766 N N . ARG A 1 96 ? 4.553 -7.831 -6.448 1.00 88.38 96 ARG A N 1
ATOM 767 C CA . ARG A 1 96 ? 3.786 -6.579 -6.490 1.00 88.38 96 ARG A CA 1
ATOM 768 C C . ARG A 1 96 ? 2.344 -6.754 -6.938 1.00 88.38 96 ARG A C 1
ATOM 770 O O . ARG A 1 96 ? 1.504 -6.042 -6.400 1.00 88.38 96 ARG A O 1
ATOM 777 N N . ILE A 1 97 ? 2.032 -7.694 -7.832 1.00 94.19 97 ILE A N 1
ATOM 778 C CA . ILE A 1 97 ? 0.628 -8.016 -8.142 1.00 94.19 97 ILE A CA 1
ATOM 779 C C . ILE A 1 97 ? -0.102 -8.453 -6.876 1.00 94.19 97 ILE A C 1
ATOM 781 O O . ILE A 1 97 ? -1.157 -7.902 -6.568 1.00 94.19 97 ILE A O 1
ATOM 785 N N . PHE A 1 98 ? 0.461 -9.398 -6.120 1.00 95.06 98 PHE A N 1
ATOM 786 C CA . PHE A 1 98 ? -0.174 -9.865 -4.887 1.00 95.06 98 PHE A CA 1
ATOM 787 C C . PHE A 1 98 ? -0.361 -8.728 -3.883 1.00 95.06 98 PHE A C 1
ATOM 789 O O . PHE A 1 98 ? -1.434 -8.594 -3.301 1.00 95.06 98 PHE A O 1
ATOM 796 N N . ILE A 1 99 ? 0.643 -7.859 -3.739 1.00 92.31 99 ILE A N 1
ATOM 797 C CA . ILE A 1 99 ? 0.554 -6.680 -2.870 1.00 92.31 99 ILE A CA 1
ATOM 798 C C . ILE A 1 99 ? -0.576 -5.752 -3.318 1.00 92.31 99 ILE A C 1
ATOM 800 O O . ILE A 1 99 ? -1.351 -5.317 -2.472 1.00 92.31 99 ILE A O 1
ATOM 804 N N . VAL A 1 100 ? -0.710 -5.461 -4.615 1.00 94.69 100 VAL A N 1
ATOM 805 C CA . VAL A 1 100 ? -1.795 -4.613 -5.137 1.00 94.69 100 VAL A CA 1
ATOM 806 C C . VAL A 1 100 ? -3.155 -5.260 -4.867 1.00 94.69 100 VAL A C 1
ATOM 808 O O . VAL A 1 100 ? -4.040 -4.596 -4.332 1.00 94.69 100 VAL A O 1
ATOM 811 N N . ILE A 1 101 ? -3.307 -6.556 -5.156 1.00 95.25 101 ILE A N 1
ATOM 812 C CA . ILE A 1 101 ? -4.548 -7.307 -4.913 1.00 95.25 101 ILE A CA 1
ATOM 813 C C . ILE A 1 101 ? -4.936 -7.242 -3.434 1.00 95.25 101 ILE A C 1
ATOM 815 O O . ILE A 1 101 ? -6.044 -6.819 -3.107 1.00 95.25 101 ILE A O 1
ATOM 819 N N . PHE A 1 102 ? -4.031 -7.607 -2.525 1.00 93.50 102 PHE A N 1
ATOM 820 C CA . PHE A 1 102 ? -4.322 -7.601 -1.092 1.00 93.50 102 PHE A CA 1
ATOM 821 C C . PHE A 1 102 ? -4.587 -6.192 -0.566 1.00 93.50 102 PHE A C 1
ATOM 823 O O . PHE A 1 102 ? -5.542 -5.994 0.184 1.00 93.50 102 PHE A O 1
ATOM 830 N N . THR A 1 103 ? -3.815 -5.199 -1.014 1.00 93.12 103 THR A N 1
ATOM 831 C CA . THR A 1 103 ? -4.020 -3.791 -0.639 1.00 93.12 103 THR A CA 1
ATOM 832 C C . THR A 1 103 ? -5.410 -3.304 -1.037 1.00 93.12 103 THR A C 1
ATOM 834 O O . THR A 1 103 ? -6.033 -2.576 -0.275 1.00 93.12 103 THR A O 1
ATOM 837 N N . VAL A 1 104 ? -5.923 -3.724 -2.197 1.00 93.06 104 VAL A N 1
ATOM 838 C CA . VAL A 1 104 ? -7.259 -3.350 -2.680 1.00 93.06 104 VAL A CA 1
ATOM 839 C C . VAL A 1 104 ? -8.365 -4.127 -1.962 1.00 93.06 104 VAL A C 1
ATOM 841 O O . VAL A 1 104 ? -9.382 -3.535 -1.609 1.00 93.06 104 VAL A O 1
ATOM 844 N N . ILE A 1 105 ? -8.181 -5.424 -1.695 1.00 93.06 105 ILE A N 1
ATOM 845 C CA . ILE A 1 105 ? -9.180 -6.261 -1.007 1.00 93.06 105 ILE A CA 1
ATOM 846 C C . ILE A 1 105 ? -9.401 -5.806 0.446 1.00 93.06 105 ILE A C 1
ATOM 848 O O . ILE A 1 105 ? -10.535 -5.836 0.926 1.00 93.06 105 ILE A O 1
ATOM 852 N N . GLN A 1 106 ? -8.359 -5.347 1.144 1.00 91.50 106 GLN A N 1
ATOM 853 C CA . GLN A 1 106 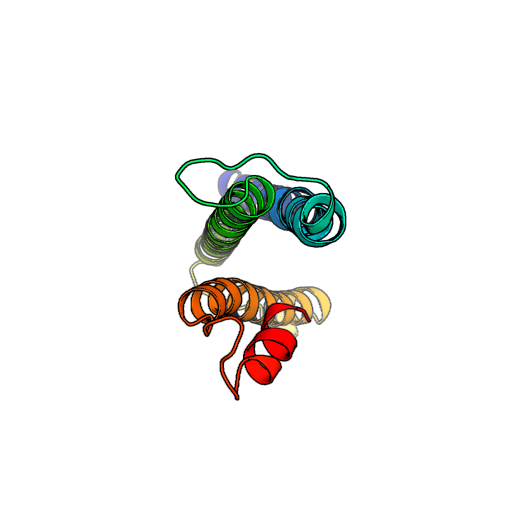? -8.438 -4.953 2.558 1.00 91.50 106 GLN A CA 1
ATOM 854 C C . GLN A 1 106 ? -9.511 -3.873 2.854 1.00 91.50 106 GLN A C 1
ATOM 856 O O . GLN A 1 106 ? -10.345 -4.094 3.737 1.00 91.50 106 GLN A O 1
ATOM 861 N N . PRO A 1 107 ? -9.583 -2.744 2.119 1.00 88.25 107 PRO A N 1
ATOM 862 C CA . PRO A 1 107 ? -10.677 -1.780 2.230 1.00 88.25 107 PRO A CA 1
ATOM 863 C C . PRO A 1 107 ? -12.060 -2.365 1.942 1.00 88.25 107 PRO A C 1
ATOM 865 O O . PRO A 1 107 ? -13.004 -2.043 2.659 1.00 88.25 107 PRO A O 1
ATOM 868 N N . PHE A 1 108 ? -12.203 -3.237 0.937 1.00 87.12 108 PHE A N 1
ATOM 869 C CA . PHE A 1 108 ? -13.493 -3.876 0.655 1.00 87.12 108 PHE A CA 1
ATOM 870 C C . PHE A 1 108 ? -13.945 -4.739 1.834 1.00 87.12 108 PHE A C 1
ATOM 872 O O . PHE A 1 108 ? -15.079 -4.606 2.287 1.00 87.12 108 PHE A O 1
ATOM 879 N N . MET A 1 109 ? -13.050 -5.549 2.408 1.00 85.81 109 MET A N 1
ATOM 880 C CA . MET A 1 109 ? -13.347 -6.311 3.626 1.00 85.81 109 MET A CA 1
ATOM 881 C C . MET A 1 109 ? -13.717 -5.395 4.800 1.00 85.81 109 MET A C 1
ATOM 883 O O . MET A 1 109 ? -14.608 -5.729 5.580 1.00 85.81 109 MET A O 1
ATOM 887 N N . ALA A 1 110 ? -13.085 -4.221 4.910 1.00 85.62 110 ALA A N 1
ATOM 888 C CA . ALA A 1 110 ? -13.415 -3.220 5.923 1.00 85.62 110 ALA A CA 1
ATOM 889 C C . ALA A 1 110 ? -14.821 -2.618 5.754 1.00 85.62 110 ALA A C 1
ATOM 891 O O . ALA A 1 110 ? -15.463 -2.321 6.761 1.00 85.62 110 ALA A O 1
ATOM 892 N N . LEU A 1 111 ? -15.317 -2.465 4.520 1.00 83.19 111 LEU A N 1
ATOM 893 C CA . LEU A 1 111 ? -16.683 -1.995 4.251 1.00 83.19 111 LEU A CA 1
ATOM 894 C C . LEU A 1 111 ? -17.738 -3.026 4.667 1.00 83.19 111 LEU A C 1
ATOM 896 O O . LEU A 1 111 ? -18.763 -2.656 5.230 1.00 83.19 111 LEU A O 1
ATOM 900 N N . TYR A 1 112 ? -17.459 -4.317 4.470 1.00 81.56 112 TYR A N 1
ATOM 901 C CA . TYR A 1 112 ? -18.330 -5.417 4.906 1.00 81.56 112 TYR A CA 1
ATOM 902 C C . TYR A 1 112 ? -18.113 -5.827 6.373 1.00 81.56 112 TYR A C 1
ATOM 904 O O . TYR A 1 112 ? -18.518 -6.914 6.792 1.00 81.56 112 TYR A O 1
ATOM 912 N N . ARG A 1 113 ? -17.470 -4.973 7.181 1.00 83.12 113 ARG A N 1
ATOM 913 C CA . ARG A 1 113 ? -17.209 -5.249 8.595 1.00 83.12 113 ARG A CA 1
ATOM 914 C C . ARG A 1 113 ? -18.519 -5.493 9.348 1.00 83.12 113 ARG A C 1
ATOM 916 O O . ARG A 1 113 ? -19.341 -4.594 9.506 1.00 83.12 113 ARG A O 1
ATOM 923 N N . CYS A 1 114 ? -18.666 -6.693 9.905 1.00 83.75 114 CYS A N 1
ATOM 924 C CA . CYS A 1 114 ? -19.830 -7.059 10.708 1.00 83.75 114 CYS A CA 1
ATOM 925 C C . CYS A 1 114 ? -19.903 -6.286 12.044 1.00 83.75 114 CYS A C 1
ATOM 927 O O . CYS A 1 114 ? -18.885 -5.825 12.584 1.00 83.75 114 CYS A O 1
ATOM 929 N N . HIS A 1 115 ? -21.106 -6.208 12.627 1.00 79.94 115 HIS A N 1
ATOM 930 C CA . HIS A 1 115 ? -21.336 -5.649 13.967 1.00 79.94 115 HIS A CA 1
ATOM 931 C C . HIS A 1 115 ? -20.466 -6.352 15.037 1.00 79.94 115 HIS A C 1
ATOM 933 O O . HIS A 1 115 ? -20.114 -7.521 14.850 1.00 79.94 115 HIS A O 1
ATOM 939 N N . PRO A 1 116 ? -20.072 -5.674 16.138 1.00 79.19 116 PRO A N 1
ATOM 940 C CA . PRO A 1 116 ? -19.383 -6.275 17.291 1.00 79.19 116 PRO A CA 1
ATOM 941 C C . PRO A 1 116 ? -19.875 -7.647 17.736 1.00 79.19 116 PRO A C 1
ATOM 943 O O . PRO A 1 116 ? -19.041 -8.520 17.963 1.00 79.19 116 PRO A O 1
ATOM 946 N N . ASP A 1 117 ? -21.185 -7.855 17.737 1.00 83.56 117 ASP A N 1
ATOM 947 C CA . ASP A 1 117 ? -21.815 -9.061 18.290 1.00 83.56 117 ASP A CA 1
ATOM 948 C C . ASP A 1 117 ? -22.199 -10.098 17.222 1.00 83.56 117 ASP A C 1
ATOM 950 O O . ASP A 1 117 ? -22.908 -11.063 17.493 1.00 83.56 117 ASP A O 1
ATOM 954 N N . ALA A 1 118 ? -21.755 -9.912 15.976 1.00 87.12 118 ALA A N 1
ATOM 955 C CA . ALA A 1 118 ? -22.086 -10.824 14.888 1.00 87.12 118 ALA A CA 1
ATOM 956 C C . ALA A 1 118 ? -21.295 -12.144 14.975 1.00 87.12 118 ALA A C 1
ATOM 958 O O . ALA A 1 118 ? -20.068 -12.138 15.088 1.00 87.12 118 ALA A O 1
ATOM 959 N N . GLN A 1 119 ? -21.988 -13.273 14.792 1.00 86.81 119 GLN A N 1
ATOM 960 C CA . GLN A 1 119 ? -21.425 -14.634 14.841 1.00 86.81 119 GLN A CA 1
ATOM 961 C C . GLN A 1 119 ? -20.194 -14.852 13.936 1.00 86.81 119 GLN A C 1
ATOM 963 O O . GLN A 1 119 ? -19.253 -15.539 14.321 1.00 86.81 119 GLN A O 1
ATOM 968 N N . TYR A 1 120 ? -20.148 -14.220 12.757 1.00 84.44 120 TYR A N 1
ATOM 969 C CA . TYR A 1 120 ? -19.063 -14.388 11.779 1.00 84.44 120 TYR A CA 1
ATOM 970 C C . TYR A 1 120 ? -17.958 -13.325 11.881 1.00 84.44 120 TYR A C 1
ATOM 972 O O . TYR A 1 120 ? -17.065 -13.265 11.035 1.00 84.44 120 TYR A O 1
ATOM 980 N N . ARG A 1 121 ? -17.953 -12.493 12.933 1.00 85.31 121 ARG A N 1
ATOM 981 C CA . ARG A 1 121 ? -16.929 -11.452 13.128 1.00 85.31 121 ARG A CA 1
ATOM 982 C C . ARG A 1 121 ? -15.510 -12.021 13.241 1.00 85.31 121 ARG A C 1
ATOM 984 O O . ARG A 1 121 ? -14.551 -11.319 12.924 1.00 85.31 121 ARG A O 1
ATOM 991 N N . PHE A 1 122 ? -15.358 -13.280 13.659 1.00 85.12 122 PHE A N 1
ATOM 992 C CA . PHE A 1 122 ? -14.050 -13.941 13.710 1.00 85.12 122 PHE A CA 1
ATOM 993 C C . PHE A 1 122 ? -13.393 -14.051 12.323 1.00 85.12 122 PHE A C 1
ATOM 995 O O . PHE A 1 122 ? -12.180 -13.891 12.230 1.00 85.12 122 PHE A O 1
ATOM 1002 N N . ILE A 1 123 ? -14.184 -14.236 11.256 1.00 86.12 123 ILE A N 1
ATOM 1003 C CA . ILE A 1 123 ? -13.700 -14.305 9.869 1.00 86.12 123 ILE A CA 1
ATOM 1004 C C . ILE A 1 123 ? -13.096 -12.955 9.481 1.00 86.12 123 ILE A C 1
ATOM 1006 O O . ILE A 1 123 ? -11.934 -12.882 9.090 1.00 86.12 123 ILE A O 1
ATOM 1010 N N . TYR A 1 124 ? -13.851 -11.871 9.688 1.00 85.25 124 TYR A N 1
ATOM 1011 C CA . TYR A 1 124 ? -13.364 -10.507 9.467 1.00 85.25 124 TYR A CA 1
ATOM 1012 C C . TYR A 1 124 ? -12.083 -10.227 10.263 1.00 85.25 124 TYR A C 1
ATO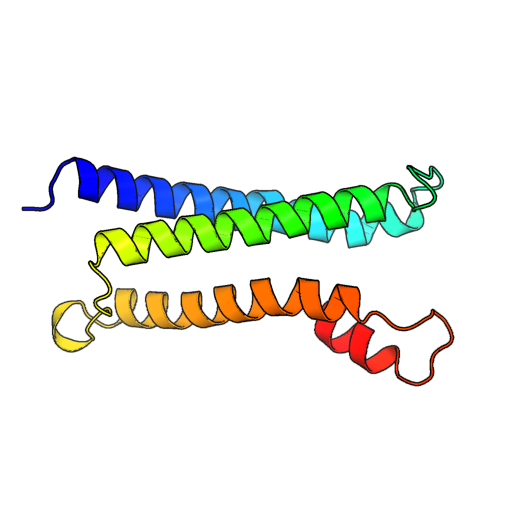M 1014 O O . TYR A 1 124 ? -11.104 -9.726 9.717 1.00 85.25 124 TYR A O 1
ATOM 1022 N N . ASN A 1 125 ? -12.061 -10.590 11.548 1.00 84.69 125 ASN A N 1
ATOM 1023 C CA . ASN A 1 125 ? -10.897 -10.368 12.400 1.00 84.69 125 ASN A CA 1
ATOM 1024 C C . ASN A 1 125 ? -9.665 -11.158 11.949 1.00 84.69 125 ASN A C 1
ATOM 1026 O O . ASN A 1 125 ? -8.561 -10.710 12.230 1.00 84.69 125 ASN A O 1
ATOM 1030 N N . TYR A 1 126 ? -9.829 -12.316 11.311 1.00 86.00 126 TYR A N 1
ATOM 1031 C CA . TYR A 1 126 ? -8.707 -13.089 10.792 1.00 86.00 126 TYR A CA 1
ATOM 1032 C C . TYR A 1 126 ? -8.147 -12.437 9.522 1.00 86.00 126 TYR A C 1
ATOM 1034 O O . TYR A 1 126 ? -6.981 -12.060 9.500 1.00 86.00 126 TYR A O 1
ATOM 1042 N N . PHE A 1 127 ? -8.992 -12.206 8.514 1.00 86.25 127 PHE A N 1
ATOM 1043 C CA . PHE A 1 127 ? -8.556 -11.714 7.201 1.00 86.25 127 PHE A CA 1
ATOM 1044 C C . PHE A 1 127 ? -8.186 -10.227 7.161 1.00 86.25 127 PHE A C 1
ATOM 1046 O O . PHE A 1 127 ? -7.371 -9.826 6.339 1.00 86.25 127 PHE A O 1
ATOM 1053 N N . HIS A 1 128 ? -8.777 -9.392 8.019 1.00 87.44 128 HIS A N 1
ATOM 1054 C CA . HIS A 1 128 ? -8.471 -7.959 8.039 1.00 87.44 128 HIS A CA 1
ATOM 1055 C C . HIS A 1 128 ? -7.291 -7.599 8.954 1.00 87.44 128 HIS A C 1
ATOM 1057 O O . HIS A 1 128 ? -6.715 -6.520 8.839 1.00 87.44 128 HIS A O 1
ATOM 1063 N N . ARG A 1 129 ? -6.955 -8.467 9.917 1.00 81.56 129 ARG A N 1
ATOM 1064 C CA . ARG A 1 129 ? -5.888 -8.206 10.895 1.00 81.56 129 ARG A CA 1
ATOM 1065 C C . ARG A 1 129 ? -4.534 -8.768 10.471 1.00 81.56 129 ARG A C 1
ATOM 1067 O O . ARG A 1 129 ? -3.525 -8.186 10.869 1.00 81.56 129 ARG A O 1
ATOM 1074 N N . PHE A 1 130 ? -4.527 -9.912 9.791 1.00 68.75 130 PHE A N 1
ATOM 1075 C CA . PHE A 1 130 ? -3.326 -10.515 9.213 1.00 68.75 130 PHE A CA 1
ATOM 1076 C C . PHE A 1 130 ? -3.060 -9.940 7.822 1.00 68.75 130 PHE A C 1
ATOM 1078 O O . PHE A 1 130 ? -1.862 -9.766 7.514 1.00 68.75 130 PHE A O 1
#

Organism: NCBI:txid1234261

Foldseek 3Di:
DQDPLLVVLVVLLVVLLCCLVVNLLVVLLVLVPPVVPVFPDDDPNHTPSVVSSVVSLVVSLVSLVVSVVSVCVSCVNDADDCVVNHDVVNVVRVVSVVVNVLSVVLVVLVVVQDDPPDPCNVVSCVSNND

pLDDT: mean 89.18, std 7.39, range [48.41, 97.12]

Secondary structure (DSSP, 8-state):
---HHHHHHHHHHHHHHHIIIIIIIHHHHHIIIIIHHH---EETTEEHHHHHHHHHHHHHHHHHHHHHHHHHHHTTTPPPPHHHH-HHHHHHHHHHHHHHHHHHHHHHHHHTPPPTT-TTHHHHHHHTT-

Radius of gyration: 18.24 Å; chains: 1; bounding box: 40×28×49 Å

Sequence (130 aa):
MSSSSDVNLMKAHGSIMIMSWIGLASTGIIMARYFRQTTERNVCGEKLWFAFHRFLMTLVVFLVLLAFLFILVLLKGTWVDWMTQGPRPFAHSIMRIFIVIFTVIQPFMALYRCHPDAQYRFIYNYFHRF

InterPro domains:
  IPR006593 Cytochrome b561/ferric reductase, transmembrane domain [PS50939] (1-130)
  IPR006593 Cytochrome b561/ferric reductase, transmembrane domain [SM00665] (12-130)